Protein AF-A0A4Q3Z0D8-F1 (afdb_monomer)

pLDDT: mean 78.66, std 20.15, range [35.16, 98.5]

Solvent-accessible surface area (backbone atoms only — not comparable to full-atom values): 9779 Å² total; per-residue (Å²): 141,83,88,81,82,80,90,81,58,74,64,63,59,54,59,61,66,69,71,78,72,81,73,87,84,78,82,60,73,68,59,61,66,47,64,64,81,69,87,78,81,84,92,70,86,92,68,87,83,75,79,74,78,83,67,82,73,70,68,91,44,75,97,62,75,40,35,31,31,24,40,90,50,70,69,29,41,53,50,31,51,51,52,35,48,46,36,37,73,77,56,68,34,58,51,42,80,41,86,36,50,76,64,63,37,46,51,33,19,41,73,71,52,39,48,67,39,62,61,62,72,73,51,84,84,40,41,73,56,44,52,52,16,40,75,69,66,45,44,79,68,87,71,66,74,50,99,55,100,68,89,132

Mean predicted aligned error: 15.61 Å

Structure (mmCIF, N/CA/C/O backbone):
data_AF-A0A4Q3Z0D8-F1
#
_entry.id   AF-A0A4Q3Z0D8-F1
#
loop_
_atom_site.group_PDB
_atom_site.id
_atom_site.type_symbol
_atom_site.label_atom_id
_atom_site.label_alt_id
_atom_site.label_comp_id
_atom_site.label_asym_id
_atom_site.label_entity_id
_atom_site.label_seq_id
_atom_site.pdbx_PDB_ins_code
_atom_site.Cartn_x
_atom_site.Cartn_y
_atom_site.Cartn_z
_atom_site.occupancy
_atom_site.B_iso_or_equiv
_atom_site.auth_seq_id
_atom_site.auth_comp_id
_atom_site.auth_asym_id
_atom_site.auth_atom_id
_atom_site.pdbx_PDB_model_num
ATOM 1 N N . MET A 1 1 ? 32.113 42.967 -45.322 1.00 43.38 1 MET A N 1
ATOM 2 C CA . MET A 1 1 ? 31.426 43.069 -44.015 1.00 43.38 1 MET A CA 1
ATOM 3 C C . MET A 1 1 ? 32.092 42.125 -43.020 1.00 43.38 1 MET A C 1
ATOM 5 O O . MET A 1 1 ? 31.983 40.921 -43.185 1.00 43.38 1 MET A O 1
ATOM 9 N N . ARG A 1 2 ? 32.837 42.641 -42.033 1.00 45.34 2 ARG A N 1
ATOM 10 C CA . ARG A 1 2 ? 33.299 41.861 -40.870 1.00 45.34 2 ARG A CA 1
ATOM 11 C C . ARG A 1 2 ? 32.700 42.501 -39.625 1.00 45.34 2 ARG A C 1
ATOM 13 O O . ARG A 1 2 ? 33.088 43.606 -39.258 1.00 45.34 2 ARG A O 1
ATOM 20 N N . MET A 1 3 ? 31.727 41.830 -39.023 1.00 47.03 3 MET A N 1
ATOM 21 C CA . MET A 1 3 ? 31.038 42.297 -37.825 1.00 47.03 3 MET A CA 1
ATOM 22 C C . MET A 1 3 ? 31.890 41.909 -36.612 1.00 47.03 3 MET A C 1
ATOM 24 O O . MET A 1 3 ? 32.014 40.734 -36.279 1.00 47.03 3 MET A O 1
ATOM 28 N N . ARG A 1 4 ? 32.566 42.886 -35.997 1.00 51.91 4 ARG A N 1
ATOM 29 C CA . ARG A 1 4 ? 33.279 42.687 -34.728 1.00 51.91 4 ARG A CA 1
ATOM 30 C C . ARG A 1 4 ? 32.266 42.790 -33.589 1.00 51.91 4 ARG A C 1
ATOM 32 O O . ARG A 1 4 ? 31.883 43.893 -33.212 1.00 51.91 4 ARG A O 1
ATOM 39 N N . MET A 1 5 ? 31.849 41.651 -33.046 1.00 58.66 5 MET A N 1
ATOM 40 C CA . MET A 1 5 ? 31.021 41.588 -31.842 1.00 58.66 5 MET A CA 1
ATOM 41 C C . MET A 1 5 ? 31.914 41.858 -30.621 1.00 58.66 5 MET A C 1
ATOM 43 O O . MET A 1 5 ? 32.796 41.068 -30.293 1.00 58.66 5 MET A O 1
ATOM 47 N N . ARG A 1 6 ? 31.762 43.03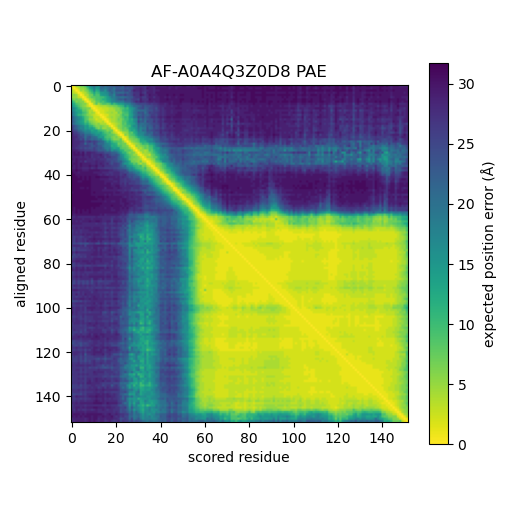3 -29.999 1.00 62.84 6 ARG A N 1
ATOM 48 C CA . ARG A 1 6 ? 32.458 43.403 -28.757 1.00 62.84 6 ARG A CA 1
ATOM 49 C C . ARG A 1 6 ? 31.682 42.820 -27.574 1.00 62.84 6 ARG A C 1
ATOM 51 O O . ARG A 1 6 ? 30.726 43.430 -27.117 1.00 62.84 6 ARG A O 1
ATOM 58 N N . TYR A 1 7 ? 32.108 41.660 -27.084 1.00 60.19 7 TYR A N 1
ATOM 59 C CA . TYR A 1 7 ? 31.657 41.105 -25.806 1.00 60.19 7 TYR A CA 1
ATOM 60 C C . TYR A 1 7 ? 32.375 41.862 -24.675 1.00 60.19 7 TYR A C 1
ATOM 62 O O . TYR A 1 7 ? 33.526 41.574 -24.352 1.00 60.19 7 TYR A O 1
ATOM 70 N N . ARG A 1 8 ? 31.754 42.924 -24.156 1.00 62.50 8 ARG A N 1
ATOM 71 C CA . ARG A 1 8 ? 32.265 43.730 -23.034 1.00 62.50 8 ARG A CA 1
ATOM 72 C C . ARG A 1 8 ? 31.133 43.999 -22.051 1.00 62.50 8 ARG A C 1
ATOM 74 O O . ARG A 1 8 ? 30.762 45.146 -21.900 1.00 62.50 8 ARG A O 1
ATOM 81 N N . ASP A 1 9 ? 30.628 42.968 -21.381 1.00 60.59 9 ASP A N 1
ATOM 82 C CA . ASP A 1 9 ? 29.840 43.171 -20.162 1.00 60.59 9 ASP A CA 1
ATOM 83 C C . ASP A 1 9 ? 30.154 42.067 -19.138 1.00 60.59 9 ASP A C 1
ATOM 85 O O . ASP A 1 9 ? 29.594 40.971 -19.207 1.00 60.59 9 ASP A O 1
ATOM 89 N N . PRO A 1 10 ? 31.067 42.321 -18.177 1.00 58.97 10 PRO A N 1
ATOM 90 C CA . PRO A 1 10 ? 31.453 41.336 -17.161 1.00 58.97 10 PRO A CA 1
ATOM 91 C C . PRO A 1 10 ? 30.303 40.995 -16.197 1.00 58.97 10 PRO A C 1
ATOM 93 O O . PRO A 1 10 ? 30.345 39.970 -15.523 1.00 58.97 10 PRO A O 1
ATOM 96 N N . VAL A 1 11 ? 29.250 41.818 -16.171 1.00 63.16 11 VAL A N 1
ATOM 97 C CA . VAL A 1 11 ? 28.054 41.629 -15.340 1.00 63.16 11 VAL A CA 1
ATOM 98 C C . VAL A 1 11 ? 27.195 40.461 -15.838 1.00 63.16 11 VAL A C 1
ATOM 100 O O . VAL A 1 11 ? 26.675 39.699 -15.029 1.00 63.16 11 VAL A O 1
ATOM 103 N N . ILE A 1 12 ? 27.097 40.257 -17.157 1.00 60.00 12 ILE A N 1
ATOM 104 C CA . ILE A 1 12 ? 26.286 39.174 -17.743 1.00 60.00 12 ILE A CA 1
ATOM 105 C C . ILE A 1 12 ? 26.955 37.809 -17.516 1.00 60.00 12 ILE A C 1
ATOM 107 O O . ILE A 1 12 ? 26.272 36.820 -17.256 1.00 60.00 12 ILE A O 1
ATOM 111 N N . LEU A 1 13 ? 28.292 37.758 -17.537 1.00 58.56 13 LEU A N 1
ATOM 112 C CA . LEU A 1 13 ? 29.041 36.536 -17.232 1.00 58.56 13 LEU A CA 1
ATOM 113 C C . LEU A 1 13 ? 28.953 36.175 -15.738 1.00 58.56 13 LEU A C 1
ATOM 115 O O . LEU A 1 13 ? 28.785 35.006 -15.404 1.00 58.56 13 LEU A O 1
ATOM 119 N N . ALA A 1 14 ? 28.997 37.171 -14.847 1.00 60.28 14 ALA A N 1
ATOM 120 C CA . ALA A 1 14 ? 28.858 36.962 -13.406 1.00 60.28 14 ALA A CA 1
ATOM 121 C C . ALA A 1 14 ? 27.446 36.492 -13.004 1.00 60.28 14 ALA A C 1
ATOM 123 O O . ALA A 1 14 ? 27.314 35.652 -12.118 1.00 60.28 14 ALA A O 1
ATOM 124 N N . LEU A 1 15 ? 26.399 36.974 -13.683 1.00 58.66 15 LEU A N 1
ATOM 125 C CA . LEU A 1 15 ? 25.016 36.570 -13.408 1.00 58.66 15 LEU A CA 1
ATOM 126 C C . LEU A 1 15 ? 24.727 35.117 -13.840 1.00 58.66 15 LEU A C 1
ATOM 128 O O . LEU A 1 15 ? 23.984 34.414 -13.166 1.00 58.66 15 LEU A O 1
ATOM 132 N N . MET A 1 16 ? 25.346 34.645 -14.929 1.00 58.25 16 MET A N 1
ATOM 133 C CA . MET A 1 16 ? 25.199 33.264 -15.421 1.00 58.25 16 MET A CA 1
ATOM 134 C C . MET A 1 16 ? 25.929 32.228 -14.545 1.00 58.25 16 MET A C 1
ATOM 136 O O . MET A 1 16 ? 25.467 31.098 -14.425 1.00 58.25 16 MET A O 1
ATOM 140 N N . LEU A 1 17 ? 27.036 32.608 -13.898 1.00 59.09 17 LEU A N 1
ATOM 141 C CA . LEU A 1 17 ? 27.811 31.733 -13.001 1.00 59.09 17 LEU A CA 1
ATOM 142 C C . LEU A 1 17 ? 27.167 31.534 -11.616 1.00 59.09 17 LEU A C 1
ATOM 144 O O . LEU A 1 17 ? 27.531 30.602 -10.904 1.00 59.09 17 LEU A O 1
ATOM 148 N N . ALA A 1 18 ? 26.206 32.380 -11.234 1.00 57.06 18 ALA A N 1
ATOM 149 C CA . ALA A 1 18 ? 25.534 32.302 -9.935 1.00 57.06 18 ALA A CA 1
ATOM 150 C C . ALA A 1 18 ? 24.373 31.286 -9.885 1.00 57.06 18 ALA A C 1
ATOM 152 O O . ALA A 1 18 ? 23.915 30.945 -8.799 1.00 57.06 18 ALA A O 1
ATOM 153 N N . PHE A 1 19 ? 23.899 30.784 -11.033 1.00 55.09 19 PHE A N 1
ATOM 154 C CA . PHE A 1 19 ? 22.769 29.842 -11.101 1.00 55.09 19 PHE A CA 1
ATOM 155 C C . PHE A 1 19 ? 23.174 28.361 -11.173 1.00 55.09 19 PHE A C 1
ATOM 157 O O . PHE A 1 19 ? 22.310 27.490 -11.132 1.00 55.09 19 PHE A O 1
ATOM 164 N N . SER A 1 20 ? 24.469 28.047 -11.258 1.00 51.44 20 SER A N 1
ATOM 165 C CA . SER A 1 20 ? 24.969 26.676 -11.450 1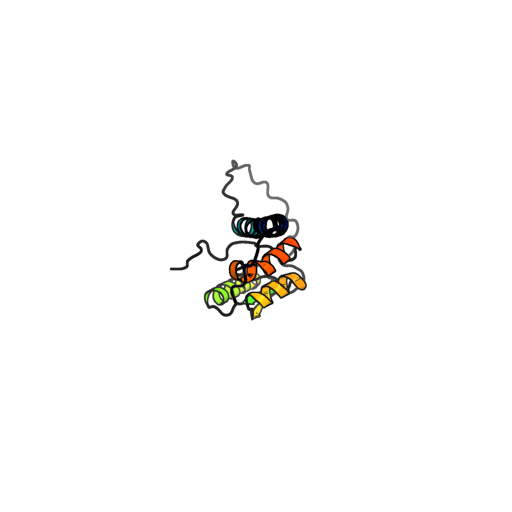.00 51.44 20 SER A CA 1
ATOM 166 C C . SER A 1 20 ? 25.317 25.915 -10.161 1.00 51.44 20 SER A C 1
ATOM 168 O O . SER A 1 20 ? 25.895 24.836 -10.244 1.00 51.44 20 SER A O 1
ATOM 170 N N . SER A 1 21 ? 24.995 26.446 -8.977 1.00 57.81 21 SER A N 1
ATOM 171 C CA . SER A 1 21 ? 25.420 25.874 -7.684 1.00 57.81 21 SER A CA 1
ATOM 172 C C . SER A 1 21 ? 24.289 25.468 -6.729 1.00 57.81 21 SER A C 1
ATOM 174 O O . SER A 1 21 ? 24.559 25.184 -5.564 1.00 57.81 21 SER A O 1
ATOM 176 N N . VAL A 1 22 ? 23.036 25.368 -7.188 1.00 58.62 22 VAL A N 1
ATOM 177 C CA . VAL A 1 22 ? 21.993 24.697 -6.390 1.00 58.62 22 VAL A CA 1
ATOM 178 C C . VAL A 1 22 ? 22.106 23.189 -6.608 1.00 58.62 22 VAL A C 1
ATOM 180 O O . VAL A 1 22 ? 21.503 22.622 -7.517 1.00 58.62 22 VAL A O 1
ATOM 183 N N . SER A 1 23 ? 22.921 22.543 -5.777 1.00 58.31 23 SER A N 1
ATOM 184 C CA . SER A 1 23 ? 22.920 21.090 -5.617 1.00 58.31 23 SER A CA 1
ATOM 185 C C . SER A 1 23 ? 21.614 20.667 -4.941 1.00 58.31 23 SER A C 1
ATOM 187 O O . SER A 1 23 ? 21.295 21.119 -3.842 1.00 58.31 23 SER A O 1
ATOM 189 N N . ALA A 1 24 ? 20.840 19.818 -5.618 1.00 57.81 24 ALA A N 1
ATOM 190 C CA . ALA A 1 24 ? 19.584 19.252 -5.134 1.00 57.81 24 ALA A CA 1
ATOM 191 C C . ALA A 1 24 ? 19.839 18.130 -4.107 1.00 57.81 24 ALA A C 1
ATOM 193 O O . ALA A 1 24 ? 19.598 16.954 -4.366 1.00 57.81 24 ALA A O 1
ATOM 194 N N . GLU A 1 25 ? 20.339 18.498 -2.934 1.00 51.94 25 GLU A N 1
ATOM 195 C CA . GLU A 1 25 ? 20.597 17.593 -1.809 1.00 51.94 25 GLU A CA 1
ATOM 196 C C . GLU A 1 25 ? 19.338 17.494 -0.926 1.00 51.94 25 GLU A C 1
ATOM 198 O O . GLU A 1 25 ? 19.255 18.153 0.106 1.00 51.94 25 GLU A O 1
ATOM 203 N N . ALA A 1 26 ? 18.304 16.745 -1.333 1.00 54.59 26 ALA A N 1
ATOM 204 C CA . ALA A 1 26 ? 17.133 16.551 -0.452 1.00 54.59 26 ALA A CA 1
ATOM 205 C C . ALA A 1 26 ? 16.333 15.245 -0.622 1.00 54.59 26 ALA A C 1
ATOM 207 O O . ALA A 1 26 ? 15.342 15.063 0.076 1.00 54.59 26 ALA A O 1
ATOM 208 N N . GLN A 1 27 ? 16.695 14.327 -1.525 1.00 58.47 27 GLN A N 1
ATOM 209 C CA . GLN A 1 27 ? 15.776 13.227 -1.886 1.00 58.47 27 GLN A CA 1
ATOM 210 C C . GLN A 1 27 ? 16.124 11.843 -1.317 1.00 58.47 27 GLN A C 1
ATOM 212 O O . GLN A 1 27 ? 15.310 10.932 -1.446 1.00 58.47 27 GLN A O 1
ATOM 217 N N . ILE A 1 28 ? 17.294 11.660 -0.692 1.00 57.97 28 ILE A N 1
ATOM 218 C CA . ILE A 1 28 ? 17.794 10.316 -0.334 1.00 57.97 28 ILE A CA 1
ATOM 219 C C . ILE A 1 28 ? 17.643 9.991 1.159 1.00 57.97 28 ILE A C 1
ATOM 221 O O . ILE A 1 28 ? 17.426 8.835 1.510 1.00 57.97 28 ILE A O 1
ATOM 225 N N . THR A 1 29 ? 17.671 10.986 2.046 1.00 61.22 29 THR A N 1
ATOM 226 C CA . THR A 1 29 ? 17.703 10.754 3.504 1.00 61.22 29 THR A CA 1
ATOM 227 C C . THR A 1 29 ? 16.454 10.054 4.048 1.00 61.22 29 THR A C 1
ATOM 229 O O . THR A 1 29 ? 16.541 9.268 4.990 1.00 61.22 29 THR A O 1
ATOM 232 N N . VAL A 1 30 ? 15.291 10.295 3.440 1.00 62.09 30 VAL A N 1
ATOM 233 C CA . VAL A 1 30 ? 14.018 9.702 3.886 1.00 62.09 30 VAL A CA 1
ATOM 234 C C . VAL A 1 30 ? 13.901 8.224 3.496 1.00 62.09 30 VAL A C 1
ATOM 236 O O . VAL A 1 30 ? 13.271 7.448 4.211 1.00 62.09 30 VAL A O 1
ATOM 239 N N . LEU A 1 31 ? 14.526 7.808 2.390 1.00 52.47 31 LEU A N 1
ATOM 240 C CA . LEU A 1 31 ? 14.426 6.434 1.897 1.00 52.47 31 LEU A CA 1
ATOM 241 C C . LEU A 1 31 ? 15.200 5.447 2.784 1.00 52.47 31 LEU A C 1
ATOM 243 O O . LEU A 1 31 ? 14.667 4.392 3.118 1.00 52.47 31 LEU A O 1
ATOM 247 N N . ASP A 1 32 ? 16.409 5.830 3.200 1.00 59.62 32 ASP A N 1
ATOM 248 C CA . ASP A 1 32 ? 17.302 5.042 4.067 1.00 59.62 32 ASP A CA 1
ATOM 249 C C . ASP A 1 32 ? 16.620 4.702 5.406 1.00 59.62 32 ASP A C 1
ATOM 251 O O . ASP A 1 32 ? 16.565 3.560 5.854 1.00 59.62 32 ASP A O 1
ATOM 255 N N . SER A 1 33 ? 15.928 5.691 5.976 1.00 61.22 33 SER A N 1
ATOM 256 C CA . SER A 1 33 ? 15.251 5.556 7.269 1.00 61.22 33 SER A CA 1
ATOM 257 C C . SER A 1 33 ? 14.012 4.651 7.230 1.00 61.22 33 SER A C 1
ATOM 259 O O . SER A 1 33 ? 13.588 4.140 8.266 1.00 61.22 33 SER A O 1
ATOM 261 N N . ALA A 1 34 ? 13.393 4.466 6.059 1.00 61.38 34 ALA A N 1
ATOM 262 C CA . ALA A 1 34 ? 12.140 3.728 5.937 1.00 61.38 34 ALA A CA 1
ATOM 263 C C . ALA A 1 34 ? 12.342 2.201 5.928 1.00 61.38 34 ALA A C 1
ATOM 265 O O . ALA A 1 34 ? 11.421 1.470 6.290 1.00 61.38 34 ALA A O 1
ATOM 266 N N . GLN A 1 35 ? 13.506 1.696 5.512 1.00 56.97 35 GLN A N 1
ATOM 267 C CA . GLN A 1 35 ? 13.723 0.253 5.329 1.00 56.97 35 GLN A CA 1
ATOM 268 C C . GLN A 1 35 ? 14.628 -0.380 6.404 1.00 56.97 35 GLN A C 1
ATOM 270 O O . GLN A 1 35 ? 14.484 -1.573 6.658 1.00 56.97 35 GLN A O 1
ATOM 275 N N . ASP A 1 36 ? 15.451 0.413 7.103 1.00 56.22 36 ASP A N 1
ATOM 276 C CA . ASP A 1 36 ? 16.530 -0.085 7.980 1.00 56.22 36 ASP A CA 1
ATOM 277 C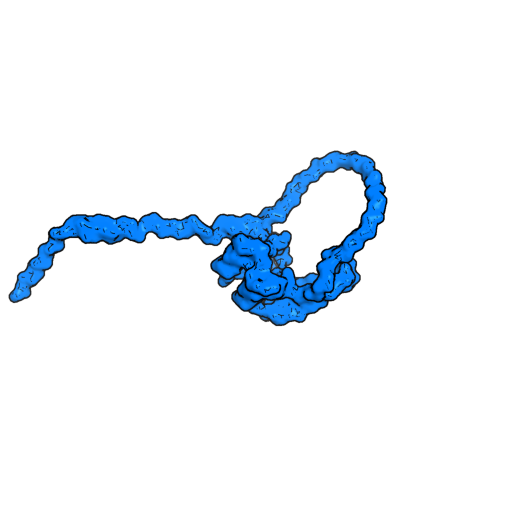 C . ASP A 1 36 ? 16.202 -0.207 9.480 1.00 56.22 36 ASP A C 1
ATOM 279 O O . ASP A 1 36 ? 17.062 -0.580 10.279 1.00 56.22 36 ASP A O 1
ATOM 283 N N . GLN A 1 37 ? 14.967 0.052 9.918 1.00 47.25 37 GLN A N 1
ATOM 284 C CA . GLN A 1 37 ? 14.594 -0.119 11.333 1.00 47.25 37 GLN A CA 1
ATOM 285 C C . GLN A 1 37 ? 14.353 -1.600 11.694 1.00 47.25 37 GLN A C 1
ATOM 287 O O . GLN A 1 37 ? 13.257 -1.998 12.086 1.00 47.25 37 GLN A O 1
ATOM 292 N N . VAL A 1 38 ? 15.393 -2.429 11.587 1.00 43.56 38 VAL A N 1
ATOM 293 C CA . VAL A 1 38 ? 15.481 -3.745 12.234 1.00 43.56 38 VAL A CA 1
ATOM 294 C C . VAL A 1 38 ? 16.212 -3.548 13.563 1.00 43.56 38 VAL A C 1
ATOM 296 O O . VAL A 1 38 ? 17.432 -3.391 13.607 1.00 43.56 38 VAL A O 1
ATOM 299 N N . GLN A 1 39 ? 15.462 -3.533 14.667 1.00 41.25 39 GLN A N 1
ATOM 300 C CA . GLN A 1 39 ? 16.012 -3.468 16.024 1.00 41.25 39 GLN A CA 1
ATOM 301 C C . GLN A 1 39 ? 16.896 -4.703 16.279 1.00 41.25 39 GLN A C 1
ATOM 303 O O . GLN A 1 39 ? 16.411 -5.787 16.602 1.00 41.25 39 GLN A O 1
ATOM 308 N N . SER A 1 40 ? 18.208 -4.542 16.128 1.00 43.22 40 SER A N 1
ATOM 309 C CA . SER A 1 40 ? 19.187 -5.576 16.450 1.00 43.22 40 SER A CA 1
ATOM 310 C C . SER A 1 40 ? 19.296 -5.752 17.970 1.00 43.22 40 SER A C 1
ATOM 312 O O . SER A 1 40 ? 19.646 -4.823 18.690 1.00 43.22 40 SER A O 1
ATOM 314 N N . GLY A 1 41 ? 18.948 -6.963 18.415 1.00 44.69 41 GLY A N 1
ATOM 315 C CA . GLY A 1 41 ? 19.192 -7.620 19.705 1.00 44.69 41 GLY A CA 1
ATOM 316 C C . GLY A 1 41 ? 19.729 -6.802 20.883 1.00 44.69 41 GLY A C 1
ATOM 317 O O . GLY A 1 41 ? 20.916 -6.498 20.955 1.00 44.69 41 GLY A O 1
ATOM 318 N N . GLN A 1 42 ? 18.883 -6.624 21.900 1.00 35.16 42 GLN A N 1
ATOM 319 C CA . GLN A 1 42 ? 19.311 -6.264 23.250 1.00 35.16 42 GLN A CA 1
ATOM 320 C C . GLN A 1 42 ? 18.922 -7.389 24.217 1.00 35.16 42 GLN A C 1
ATOM 322 O O . GLN A 1 42 ? 17.811 -7.452 24.741 1.00 35.16 42 GLN A O 1
ATOM 327 N N . SER A 1 43 ? 19.846 -8.329 24.410 1.00 46.00 43 SER A N 1
ATOM 328 C CA . SER A 1 43 ? 19.757 -9.399 25.404 1.00 46.00 43 SER A CA 1
ATOM 329 C C . SER A 1 43 ? 19.833 -8.808 26.813 1.00 46.00 43 SER A C 1
ATOM 331 O O . SER A 1 43 ? 20.887 -8.329 27.234 1.00 46.00 43 SER A O 1
ATOM 333 N N . THR A 1 44 ? 18.712 -8.844 27.533 1.00 39.66 44 THR A N 1
ATOM 334 C CA . THR A 1 44 ? 18.613 -8.449 28.947 1.00 39.66 44 THR A CA 1
ATOM 335 C C . THR A 1 44 ? 18.397 -9.714 29.799 1.00 39.66 44 THR A C 1
ATOM 337 O O . THR A 1 44 ? 17.654 -10.588 29.351 1.00 39.66 44 THR A O 1
ATOM 340 N N . PRO A 1 45 ? 19.031 -9.862 30.981 1.00 49.84 45 PRO A N 1
ATOM 341 C CA . PRO A 1 45 ? 18.912 -11.059 31.820 1.00 49.84 45 PRO A CA 1
ATOM 342 C C . PRO A 1 45 ? 17.479 -11.362 32.290 1.00 49.84 45 PRO A C 1
ATOM 344 O O . PRO A 1 45 ? 16.733 -10.471 32.695 1.00 49.84 45 PRO A O 1
ATOM 347 N N . GLU A 1 46 ? 17.139 -12.650 32.258 1.00 48.69 46 GLU A N 1
ATOM 348 C CA . GLU A 1 46 ? 15.845 -13.255 32.583 1.00 48.69 46 GLU A CA 1
ATOM 349 C C . GLU A 1 46 ? 15.392 -12.919 34.019 1.00 48.69 46 GLU A C 1
ATOM 351 O O . GLU A 1 46 ? 15.992 -13.347 35.004 1.00 48.69 46 GLU A O 1
ATOM 356 N N . THR A 1 47 ? 14.331 -12.117 34.140 1.00 50.75 47 THR A N 1
ATOM 357 C CA . THR A 1 47 ? 13.606 -11.860 35.397 1.00 50.75 47 THR A CA 1
ATOM 358 C C . THR A 1 47 ? 12.338 -12.727 35.393 1.00 50.75 47 THR A C 1
ATOM 360 O O . THR A 1 47 ? 11.734 -12.853 34.326 1.00 50.75 47 THR A O 1
ATOM 363 N N . PRO A 1 48 ? 11.905 -13.333 36.521 1.00 53.34 48 PRO A N 1
ATOM 364 C CA . PRO A 1 48 ? 10.760 -14.241 36.538 1.00 53.34 48 PRO A CA 1
ATOM 365 C C . PRO A 1 48 ? 9.505 -13.571 35.977 1.00 53.34 48 PRO A C 1
ATOM 367 O O . PRO A 1 48 ? 9.131 -12.474 36.397 1.00 53.34 48 PRO A O 1
ATOM 370 N N . ILE A 1 49 ? 8.869 -14.244 35.020 1.00 57.06 49 ILE A N 1
ATOM 371 C CA . ILE A 1 49 ? 7.684 -13.768 34.313 1.00 57.06 49 ILE A CA 1
ATOM 372 C C . ILE A 1 49 ? 6.495 -13.847 35.279 1.00 57.06 49 ILE A C 1
ATOM 374 O O . ILE A 1 49 ? 5.854 -14.885 35.417 1.00 57.06 49 ILE A O 1
ATOM 378 N N . THR A 1 50 ? 6.210 -12.755 35.989 1.00 58.53 50 THR A N 1
ATOM 379 C CA . THR A 1 50 ? 4.891 -12.549 36.595 1.00 58.53 50 THR A CA 1
ATOM 380 C C . THR A 1 50 ? 3.911 -12.333 35.448 1.00 58.53 50 THR A C 1
ATOM 382 O O . THR A 1 50 ? 3.972 -11.314 34.763 1.00 58.53 50 THR A O 1
ATOM 385 N N . GLU A 1 51 ? 3.051 -13.321 35.218 1.00 58.28 51 GLU A N 1
ATOM 386 C CA . GLU A 1 51 ? 1.993 -13.316 34.209 1.00 58.28 51 GLU A CA 1
ATOM 387 C C . GLU A 1 51 ? 1.079 -12.091 34.422 1.00 58.28 51 GLU A C 1
ATOM 389 O O . GLU A 1 51 ? 0.410 -11.997 35.459 1.00 58.28 51 GLU A O 1
ATOM 394 N N . PRO A 1 52 ? 1.062 -11.098 33.510 1.00 59.34 52 PRO A N 1
ATOM 395 C CA . PRO A 1 52 ? 0.132 -9.992 33.635 1.00 59.34 52 PRO A CA 1
ATOM 396 C C . PRO A 1 52 ? -1.283 -10.522 33.399 1.00 59.34 52 PRO A C 1
ATOM 398 O O . PRO A 1 52 ? -1.554 -11.206 32.413 1.00 59.34 52 PRO A O 1
ATOM 401 N N . ALA A 1 53 ? -2.190 -10.186 34.316 1.00 58.19 53 ALA A N 1
ATOM 402 C CA . ALA A 1 53 ? -3.612 -10.450 34.171 1.00 58.19 53 ALA A CA 1
ATOM 403 C C . ALA A 1 53 ? -4.098 -9.995 32.784 1.00 58.19 53 ALA A C 1
ATOM 405 O O . ALA A 1 53 ? -3.832 -8.867 32.362 1.00 58.19 53 ALA A O 1
ATOM 406 N N . SER A 1 54 ? -4.804 -10.890 32.090 1.00 53.19 54 SER A N 1
ATOM 407 C CA . SER A 1 54 ? -5.396 -10.657 30.775 1.00 53.19 54 SER A CA 1
ATOM 408 C C . SER A 1 54 ? -6.294 -9.415 30.799 1.00 53.19 54 SER A C 1
ATOM 410 O O . SER A 1 54 ? -7.453 -9.456 31.209 1.00 53.19 54 SER A O 1
ATOM 412 N N . VAL A 1 55 ? -5.761 -8.288 30.328 1.00 52.22 55 VAL A N 1
ATOM 413 C CA . VAL A 1 55 ? -6.579 -7.292 29.637 1.00 52.22 55 VAL A CA 1
ATOM 414 C C . VAL A 1 55 ? -7.162 -8.011 28.430 1.00 52.22 55 VAL A C 1
ATOM 416 O O . VAL A 1 55 ? -6.410 -8.615 27.666 1.00 52.22 55 VAL A O 1
ATOM 419 N N . ALA A 1 56 ? -8.487 -7.994 28.276 1.00 49.84 56 ALA A N 1
ATOM 420 C CA . ALA A 1 56 ? -9.133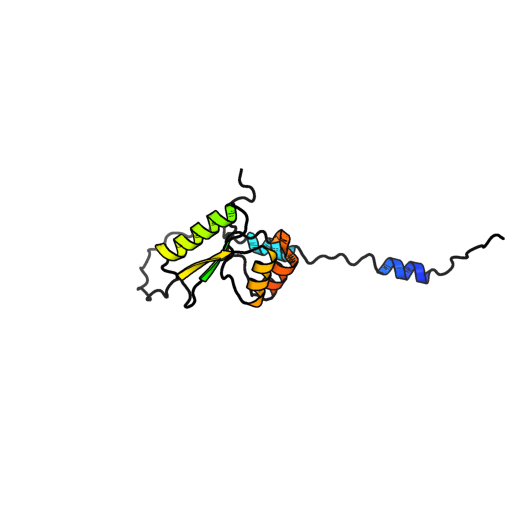 -8.475 27.063 1.00 49.84 56 ALA A CA 1
ATOM 421 C C . ALA A 1 56 ? -8.454 -7.783 25.875 1.00 49.84 56 ALA A C 1
ATOM 423 O O . ALA A 1 56 ? -8.612 -6.573 25.689 1.00 49.84 56 ALA A O 1
ATOM 424 N N . ALA A 1 57 ? -7.617 -8.526 25.148 1.00 60.69 57 ALA A N 1
ATOM 425 C CA . ALA A 1 57 ? -6.872 -7.980 24.034 1.00 60.69 57 ALA A CA 1
ATOM 426 C C . ALA A 1 57 ? -7.902 -7.452 23.040 1.00 60.69 57 ALA A C 1
ATOM 428 O O . ALA A 1 57 ? -8.792 -8.185 22.600 1.00 60.69 57 ALA A O 1
ATOM 429 N N . SER A 1 58 ? -7.819 -6.158 22.728 1.00 67.50 58 SER A N 1
ATOM 430 C CA . SER A 1 58 ? -8.512 -5.621 21.563 1.00 67.50 58 SER A CA 1
ATOM 431 C C . SER A 1 58 ? -8.143 -6.518 20.385 1.00 67.50 58 SER A C 1
ATOM 433 O O . SER A 1 58 ? -6.993 -6.959 20.308 1.00 67.50 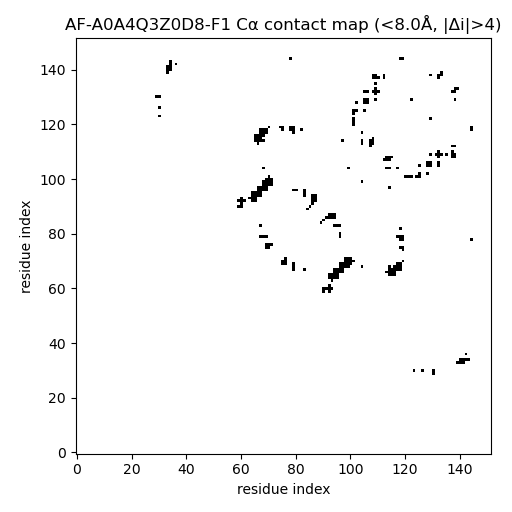58 SER A O 1
ATOM 435 N N . SER A 1 59 ? -9.099 -6.811 19.497 1.00 80.94 59 SER A N 1
ATOM 436 C CA . SER A 1 59 ? -8.772 -7.521 18.257 1.00 80.94 59 SER A CA 1
ATOM 437 C C . SER A 1 59 ? -7.510 -6.893 17.651 1.00 80.94 59 SER A C 1
ATOM 439 O O . SER A 1 59 ? -7.435 -5.660 17.601 1.00 80.94 59 SER A O 1
ATOM 441 N N . PRO A 1 60 ? -6.513 -7.687 17.213 1.00 85.75 60 PRO A N 1
ATOM 442 C CA . PRO A 1 60 ? -5.300 -7.142 16.601 1.00 85.75 60 PRO A CA 1
ATOM 443 C C . PRO A 1 60 ? -5.610 -6.363 15.310 1.00 85.75 60 PRO A C 1
ATOM 445 O O . PRO A 1 60 ? -4.754 -5.664 14.771 1.00 85.75 60 PRO A O 1
ATOM 448 N N . CYS A 1 61 ? -6.842 -6.481 14.817 1.00 88.69 61 CYS A N 1
ATOM 449 C CA . CYS A 1 61 ? -7.369 -5.828 13.638 1.00 88.69 61 CYS A CA 1
ATOM 450 C C . CYS A 1 61 ? -8.166 -4.568 14.007 1.00 88.69 61 CYS A C 1
ATOM 452 O O . CYS A 1 61 ? -8.807 -4.484 15.056 1.00 88.69 61 CYS A O 1
ATOM 454 N N . GLY A 1 62 ? -8.209 -3.605 13.086 1.00 86.25 62 GLY A N 1
ATOM 455 C CA . GLY A 1 62 ? -9.118 -2.465 13.192 1.00 86.25 62 GLY A CA 1
ATOM 456 C C . GLY A 1 62 ? -10.597 -2.848 13.030 1.00 86.25 62 GLY A C 1
ATOM 457 O O . GLY A 1 62 ? -10.957 -3.997 12.780 1.00 86.25 62 GLY A O 1
ATOM 458 N N . THR A 1 63 ? -11.476 -1.850 13.123 1.00 87.12 63 THR A N 1
ATOM 459 C CA . THR A 1 63 ? -12.933 -2.019 12.950 1.00 87.12 63 THR A CA 1
ATOM 460 C C . THR A 1 63 ? -13.380 -2.062 11.485 1.00 87.12 63 THR A C 1
ATOM 462 O O . THR A 1 63 ? -14.528 -2.398 11.201 1.00 87.12 63 THR A O 1
ATOM 465 N N . GLN A 1 64 ? -12.498 -1.698 10.552 1.00 88.81 64 GLN A N 1
ATOM 466 C CA . GLN A 1 64 ? -12.772 -1.627 9.117 1.00 88.81 64 GLN A CA 1
ATOM 467 C C . GLN A 1 64 ? -12.132 -2.822 8.391 1.00 88.81 64 GLN A C 1
ATOM 469 O O . GLN A 1 64 ? -11.008 -3.200 8.735 1.00 88.81 64 GLN A O 1
ATOM 474 N N . PRO A 1 65 ? -12.785 -3.385 7.355 1.00 92.56 65 PRO A N 1
ATOM 475 C CA . PRO A 1 65 ? -12.156 -4.368 6.484 1.00 92.56 65 PRO A CA 1
ATOM 476 C C . PRO A 1 65 ? -10.883 -3.814 5.841 1.00 92.56 65 PRO A C 1
ATOM 478 O O . PRO A 1 65 ? -10.864 -2.706 5.304 1.00 92.56 65 PRO A O 1
ATOM 481 N N . MET A 1 66 ? -9.822 -4.609 5.866 1.00 94.94 66 MET A N 1
ATOM 482 C CA . MET A 1 66 ? -8.528 -4.264 5.301 1.00 94.94 66 MET A CA 1
ATOM 483 C C . MET A 1 66 ? -8.484 -4.648 3.826 1.00 94.94 66 MET A C 1
ATOM 485 O O . MET A 1 66 ? -8.923 -5.728 3.423 1.00 94.94 66 MET A O 1
ATOM 489 N N . THR A 1 67 ? -7.915 -3.770 3.007 1.00 97.88 67 THR A N 1
ATOM 490 C CA . THR A 1 67 ? -7.587 -4.104 1.622 1.00 97.88 67 THR A CA 1
ATOM 491 C C . THR A 1 67 ? -6.078 -4.192 1.452 1.00 97.88 67 THR A C 1
ATOM 493 O O . THR A 1 67 ? -5.335 -3.366 1.985 1.00 97.88 67 THR A O 1
ATOM 496 N N . ILE A 1 68 ? -5.636 -5.227 0.741 1.00 98.25 68 ILE A N 1
ATOM 497 C CA . ILE A 1 68 ? -4.227 -5.528 0.484 1.00 98.25 68 ILE A CA 1
ATOM 498 C C . ILE A 1 68 ? -3.963 -5.368 -1.008 1.00 98.25 68 ILE A C 1
ATOM 500 O O . ILE A 1 68 ? -4.620 -6.013 -1.826 1.00 98.25 68 ILE A O 1
ATOM 504 N N . ALA A 1 69 ? -2.997 -4.529 -1.371 1.00 98.38 69 ALA A N 1
ATOM 505 C CA . ALA A 1 69 ? -2.592 -4.350 -2.757 1.00 98.38 69 ALA A CA 1
ATOM 506 C C . ALA A 1 69 ? -1.881 -5.601 -3.286 1.00 98.38 69 ALA A C 1
ATOM 508 O O . ALA A 1 69 ? -0.893 -6.056 -2.707 1.00 98.38 69 ALA A O 1
ATOM 509 N N . ARG A 1 70 ? -2.334 -6.108 -4.431 1.00 97.94 70 ARG A N 1
ATOM 510 C CA . ARG A 1 70 ? -1.620 -7.095 -5.237 1.00 97.94 70 ARG A CA 1
ATOM 511 C C . ARG A 1 70 ? -1.136 -6.445 -6.516 1.00 97.94 70 ARG A C 1
ATOM 513 O O . ARG A 1 70 ? -1.933 -6.124 -7.400 1.00 97.94 70 ARG A O 1
ATOM 520 N N . MET A 1 71 ? 0.177 -6.321 -6.619 1.00 96.56 71 MET A N 1
ATOM 521 C CA . MET A 1 71 ? 0.820 -5.814 -7.821 1.00 96.56 71 MET A CA 1
ATOM 522 C C . MET A 1 71 ? 0.777 -6.849 -8.952 1.00 96.56 71 MET A C 1
ATOM 524 O O . MET A 1 71 ? 0.454 -8.023 -8.744 1.00 96.56 71 MET A O 1
ATOM 528 N N . SER A 1 72 ? 1.078 -6.420 -1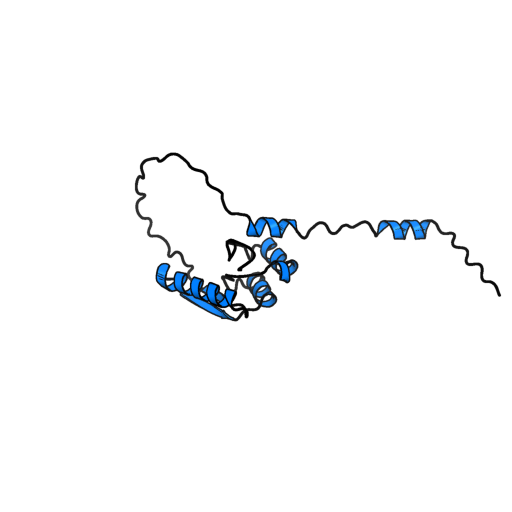0.176 1.00 94.50 72 SER A N 1
ATOM 529 C CA . SER A 1 72 ? 0.968 -7.276 -11.363 1.00 94.50 72 SER A CA 1
ATOM 530 C C . SER A 1 72 ? 2.073 -8.329 -11.493 1.00 94.50 72 SER A C 1
ATOM 532 O O . SER A 1 72 ? 1.953 -9.210 -12.343 1.00 94.50 72 SER A O 1
ATOM 534 N N . TRP A 1 73 ? 3.147 -8.251 -10.702 1.00 93.56 73 TRP A N 1
ATOM 535 C CA . TRP A 1 73 ? 4.263 -9.194 -10.773 1.00 93.56 73 TRP A CA 1
ATOM 536 C C . TRP A 1 73 ? 4.083 -10.396 -9.822 1.00 93.56 73 TRP A C 1
ATOM 538 O O . TRP A 1 73 ? 3.414 -10.275 -8.792 1.00 93.56 73 TRP A O 1
ATOM 548 N N . PRO A 1 74 ? 4.654 -11.576 -10.151 1.00 94.88 74 PRO A N 1
ATOM 549 C CA . PRO A 1 74 ? 4.345 -12.819 -9.439 1.00 94.88 74 PRO A CA 1
ATOM 550 C C . PRO A 1 74 ? 4.691 -12.829 -7.947 1.00 94.88 74 PRO A C 1
ATOM 552 O O . PRO A 1 74 ? 3.888 -13.322 -7.156 1.00 94.88 74 PRO A O 1
ATOM 555 N N . SER A 1 75 ? 5.841 -12.278 -7.542 1.00 94.81 75 SER A N 1
ATOM 556 C CA . SER A 1 75 ? 6.241 -12.266 -6.127 1.00 94.81 75 SER A CA 1
ATOM 557 C C . SER A 1 75 ? 5.249 -11.477 -5.267 1.00 94.81 75 SER A C 1
ATOM 559 O O . SER A 1 75 ? 4.785 -11.993 -4.250 1.00 94.81 75 SER A O 1
ATOM 561 N N . ALA A 1 76 ? 4.784 -10.317 -5.743 1.00 95.62 76 ALA A N 1
ATOM 562 C CA . ALA A 1 76 ? 3.786 -9.527 -5.028 1.00 95.62 76 ALA A CA 1
ATOM 563 C C . ALA A 1 76 ? 2.445 -10.251 -4.915 1.00 95.62 76 ALA A C 1
ATOM 565 O O . ALA A 1 76 ? 1.749 -10.096 -3.913 1.00 95.62 76 ALA A O 1
ATOM 566 N N . ALA A 1 77 ? 2.071 -11.052 -5.917 1.00 96.25 77 ALA A N 1
ATOM 567 C CA . ALA A 1 77 ? 0.883 -11.893 -5.827 1.00 96.25 77 ALA A CA 1
ATOM 568 C C . ALA A 1 77 ? 1.010 -12.929 -4.709 1.00 96.25 77 ALA A C 1
ATOM 570 O O . ALA A 1 77 ? 0.107 -13.041 -3.884 1.00 96.25 77 ALA A O 1
ATOM 571 N N . VAL A 1 78 ? 2.141 -13.630 -4.634 1.00 96.75 78 VAL A N 1
ATOM 572 C CA . VAL A 1 78 ? 2.391 -14.617 -3.577 1.00 96.75 78 VAL A CA 1
ATOM 573 C C . VAL A 1 78 ? 2.367 -13.961 -2.196 1.00 96.75 78 VAL A C 1
ATOM 575 O O . VAL A 1 78 ? 1.629 -14.411 -1.319 1.00 96.75 78 VAL A O 1
ATOM 578 N N . VAL A 1 79 ? 3.111 -12.870 -1.999 1.00 96.75 79 VAL A N 1
ATOM 579 C CA . VAL A 1 79 ? 3.217 -12.210 -0.688 1.00 96.75 79 VAL A CA 1
ATOM 580 C C . VAL A 1 79 ? 1.878 -11.590 -0.255 1.00 96.75 79 VAL A C 1
ATOM 582 O O . VAL A 1 79 ? 1.536 -11.664 0.928 1.00 96.75 79 VAL A O 1
ATOM 585 N N . ALA A 1 80 ? 1.073 -11.051 -1.181 1.00 98.12 80 ALA A N 1
ATOM 586 C CA . ALA A 1 80 ? -0.263 -10.526 -0.874 1.00 98.12 80 ALA A CA 1
ATOM 587 C C . ALA A 1 80 ? -1.252 -11.613 -0.424 1.00 98.12 80 ALA A C 1
ATOM 589 O O . ALA A 1 80 ? -2.017 -11.403 0.525 1.00 98.12 80 ALA A O 1
ATOM 590 N N . GLU A 1 81 ? -1.218 -12.785 -1.060 1.00 98.06 81 GLU A N 1
ATOM 591 C CA . GLU A 1 81 ? -2.045 -13.929 -0.667 1.00 98.06 81 GLU A CA 1
ATOM 592 C C . GLU A 1 81 ? -1.613 -14.498 0.690 1.00 98.06 81 GLU A C 1
ATOM 594 O O . GLU A 1 81 ? -2.465 -14.814 1.520 1.00 98.06 81 GLU A O 1
ATOM 599 N N . ILE A 1 82 ? -0.304 -14.570 0.961 1.00 97.62 82 ILE A N 1
ATOM 600 C CA . ILE A 1 82 ? 0.225 -14.977 2.273 1.00 97.62 82 ILE A CA 1
ATOM 601 C C . ILE A 1 82 ? -0.268 -14.027 3.369 1.00 97.62 82 ILE A C 1
ATOM 603 O O . ILE A 1 82 ? -0.835 -14.487 4.359 1.00 97.62 82 ILE A O 1
ATOM 607 N N . HIS A 1 83 ? -0.126 -12.710 3.177 1.00 97.31 83 HIS A N 1
ATOM 608 C CA . HIS A 1 83 ? -0.595 -11.716 4.149 1.00 97.31 83 HIS A CA 1
ATOM 609 C C . HIS A 1 83 ? -2.096 -11.843 4.409 1.00 97.31 83 HIS A C 1
ATOM 611 O O . HIS A 1 83 ? -2.527 -11.849 5.559 1.00 97.31 83 HIS A O 1
ATOM 617 N N . THR A 1 84 ? -2.894 -11.990 3.350 1.00 98.00 84 THR A N 1
ATOM 618 C CA . THR A 1 84 ? -4.351 -12.124 3.475 1.00 98.00 84 THR A CA 1
ATOM 619 C C . THR A 1 84 ? -4.735 -13.391 4.235 1.00 98.00 84 THR A C 1
ATOM 621 O O . THR A 1 84 ? -5.616 -13.345 5.091 1.00 98.00 84 THR A O 1
ATOM 624 N N . ARG A 1 85 ? -4.060 -14.518 3.974 1.00 98.19 85 ARG A N 1
ATOM 625 C CA . ARG A 1 85 ? -4.287 -15.776 4.702 1.00 98.19 85 ARG A CA 1
ATOM 626 C C . ARG A 1 85 ? -3.944 -15.646 6.179 1.00 98.19 85 ARG A C 1
ATOM 628 O O . ARG A 1 85 ? -4.791 -15.985 6.991 1.00 98.19 85 ARG A O 1
ATOM 635 N N . ILE A 1 86 ? -2.773 -15.111 6.523 1.00 96.88 86 ILE A N 1
ATOM 636 C CA . ILE A 1 86 ? -2.356 -14.930 7.924 1.00 96.88 86 ILE A CA 1
ATOM 637 C C . ILE A 1 86 ? -3.336 -14.010 8.659 1.00 96.88 86 ILE A C 1
ATOM 639 O O . ILE A 1 86 ? -3.831 -14.361 9.727 1.00 96.88 86 ILE A O 1
ATOM 643 N N . LEU A 1 87 ? -3.671 -12.861 8.065 1.00 96.00 87 LEU A N 1
ATOM 644 C CA . LEU A 1 87 ? -4.613 -11.914 8.661 1.00 96.00 87 LEU A CA 1
ATOM 645 C C . LEU A 1 87 ? -5.983 -12.553 8.905 1.00 96.00 87 LEU A C 1
ATOM 647 O O . LEU A 1 87 ? -6.555 -12.360 9.972 1.00 96.00 87 LEU A O 1
ATOM 651 N N . ASN A 1 88 ? -6.498 -13.329 7.951 1.00 96.62 88 ASN A N 1
ATOM 652 C CA . ASN A 1 88 ? -7.826 -13.927 8.068 1.00 96.62 88 ASN A CA 1
ATOM 653 C C . ASN A 1 88 ? -7.852 -15.170 8.972 1.00 96.62 88 ASN A C 1
ATOM 655 O O . ASN A 1 88 ? -8.788 -15.332 9.749 1.00 96.62 88 ASN A O 1
ATOM 659 N N . GLN A 1 89 ? -6.867 -16.063 8.853 1.00 96.75 89 GLN A N 1
ATOM 660 C CA . GLN A 1 89 ? -6.876 -17.382 9.500 1.00 96.75 89 GLN A CA 1
ATOM 661 C C . GLN A 1 89 ? -6.277 -17.349 10.904 1.00 96.75 89 GLN A C 1
ATOM 663 O O . GLN A 1 89 ? -6.840 -17.955 11.809 1.00 96.75 89 GLN A O 1
ATOM 668 N N . GLU A 1 90 ? -5.185 -16.610 11.093 1.00 95.38 90 GLU A N 1
ATOM 669 C CA . GLU A 1 90 ? -4.435 -16.611 12.354 1.00 95.38 90 GLU A CA 1
ATOM 670 C C . GLU A 1 90 ? -4.797 -15.416 13.242 1.00 95.38 90 GLU A C 1
ATOM 672 O O . GLU A 1 90 ? -4.762 -15.513 14.466 1.00 95.38 90 GLU A O 1
ATOM 677 N N . LEU A 1 91 ? -5.168 -14.282 12.635 1.00 94.19 91 LEU A N 1
ATOM 678 C CA . LEU A 1 91 ? -5.478 -13.044 13.361 1.00 94.19 91 LEU A CA 1
ATOM 679 C C . LEU A 1 91 ? -6.973 -12.692 13.377 1.00 94.19 91 LEU A C 1
ATOM 681 O O . LEU A 1 91 ? -7.369 -11.759 14.073 1.00 94.19 91 LEU A O 1
ATOM 685 N N . GLY A 1 92 ? -7.813 -13.425 12.638 1.00 93.69 92 GLY A N 1
ATOM 686 C CA . GLY A 1 92 ? -9.262 -13.198 12.588 1.00 93.69 92 GLY A CA 1
ATOM 687 C C . GLY A 1 92 ? -9.677 -11.854 11.973 1.00 93.69 92 GLY A C 1
ATOM 688 O O . GLY A 1 92 ? -10.796 -11.388 12.199 1.00 93.69 92 GLY A O 1
ATOM 689 N N . CYS A 1 93 ? -8.793 -11.206 11.212 1.00 95.69 93 CYS A N 1
ATOM 690 C CA . CYS A 1 93 ? -9.091 -9.965 10.508 1.00 95.69 93 CYS A CA 1
ATOM 691 C C . CYS A 1 93 ? -10.003 -10.209 9.302 1.00 95.69 93 CYS A C 1
ATOM 693 O O . CYS A 1 93 ? -10.080 -11.305 8.758 1.00 95.69 93 CYS A O 1
ATOM 695 N N . GLN A 1 94 ? -10.669 -9.148 8.840 1.00 96.38 94 GLN A N 1
ATOM 696 C CA . GLN A 1 94 ? -11.337 -9.137 7.539 1.00 96.38 94 GLN A CA 1
ATOM 697 C C . GLN A 1 94 ? -10.421 -8.472 6.517 1.00 96.38 94 GLN A C 1
ATOM 699 O O . GLN A 1 94 ? -10.453 -7.253 6.364 1.00 96.38 94 GLN A O 1
ATOM 704 N N . ALA A 1 95 ? -9.598 -9.255 5.827 1.00 97.62 95 ALA A N 1
ATOM 705 C CA . ALA A 1 95 ? -8.702 -8.781 4.783 1.00 97.62 95 ALA A CA 1
ATOM 706 C C . ALA A 1 95 ? -9.090 -9.345 3.411 1.00 97.62 95 ALA A C 1
ATOM 708 O O . ALA A 1 95 ? -9.445 -10.519 3.271 1.00 97.62 95 ALA A O 1
ATOM 709 N N . ARG A 1 96 ? -8.993 -8.506 2.375 1.00 98.00 96 ARG A N 1
ATOM 710 C CA . ARG A 1 96 ? -9.163 -8.921 0.976 1.00 98.00 96 ARG A CA 1
ATOM 711 C C . ARG A 1 96 ? -8.097 -8.317 0.077 1.00 98.00 96 ARG A C 1
ATOM 713 O O . ARG A 1 96 ? -7.727 -7.152 0.226 1.00 98.00 96 ARG A O 1
ATOM 720 N N . VAL A 1 97 ? -7.673 -9.090 -0.912 1.00 98.50 97 VAL A N 1
ATOM 721 C CA . VAL A 1 97 ? -6.753 -8.625 -1.948 1.00 98.50 97 VAL A CA 1
ATOM 722 C C . VAL A 1 97 ? -7.494 -7.748 -2.963 1.00 98.50 97 VAL A C 1
ATOM 724 O O . VAL A 1 97 ? -8.618 -8.058 -3.365 1.00 98.50 97 VAL A O 1
ATOM 727 N N . ILE A 1 98 ? -6.860 -6.659 -3.398 1.00 98.31 98 ILE A N 1
ATOM 728 C CA . ILE A 1 98 ? -7.292 -5.831 -4.528 1.00 98.31 98 ILE A CA 1
ATOM 729 C C . ILE A 1 98 ? -6.162 -5.689 -5.553 1.00 98.31 98 ILE A C 1
ATOM 731 O O . ILE A 1 98 ? -4.994 -5.685 -5.165 1.00 98.31 98 ILE A O 1
ATOM 735 N N . PRO A 1 99 ? -6.468 -5.562 -6.856 1.00 97.62 99 PRO A N 1
ATOM 736 C CA . PRO A 1 99 ? -5.456 -5.218 -7.850 1.00 97.62 99 PRO A CA 1
ATOM 737 C C . PRO A 1 99 ? -4.800 -3.869 -7.531 1.00 97.62 99 PRO A C 1
ATOM 739 O O . PRO A 1 99 ? -5.484 -2.948 -7.085 1.00 97.62 99 PRO A O 1
ATOM 742 N N . GLY A 1 100 ? -3.503 -3.745 -7.803 1.00 95.62 100 GLY A N 1
ATOM 743 C CA . GLY A 1 100 ? -2.761 -2.495 -7.672 1.00 95.62 100 GLY A CA 1
ATOM 744 C C . GLY A 1 100 ? -1.643 -2.358 -8.707 1.00 95.62 100 GLY A C 1
ATOM 745 O O . GLY A 1 100 ? -1.144 -3.345 -9.249 1.00 95.62 100 GLY A O 1
ATOM 746 N N . ASP A 1 101 ? -1.244 -1.116 -8.962 1.00 95.06 101 ASP A N 1
ATOM 747 C CA . ASP A 1 101 ? 0.017 -0.734 -9.603 1.00 95.06 101 ASP A CA 1
ATOM 748 C C . ASP A 1 101 ? 0.805 0.202 -8.676 1.00 95.06 101 ASP A C 1
ATOM 750 O O . ASP A 1 101 ? 0.231 0.795 -7.762 1.00 95.06 101 ASP A O 1
ATOM 754 N N . LEU A 1 102 ? 2.113 0.355 -8.897 1.00 93.31 102 LEU A N 1
ATOM 755 C CA . LEU A 1 102 ? 2.979 1.140 -8.008 1.00 93.31 102 LEU A CA 1
ATOM 756 C C . LEU A 1 102 ? 2.473 2.569 -7.774 1.00 93.31 102 LEU A C 1
ATOM 758 O O . LEU A 1 102 ? 2.342 2.993 -6.626 1.00 93.31 102 LEU A O 1
ATOM 762 N N . ALA A 1 103 ? 2.215 3.313 -8.851 1.00 93.19 103 ALA A N 1
ATOM 763 C CA . ALA A 1 103 ? 1.935 4.737 -8.762 1.00 93.19 103 ALA A CA 1
ATOM 764 C C . ALA A 1 103 ? 0.542 4.985 -8.181 1.00 93.19 103 ALA A C 1
ATOM 766 O O . ALA A 1 103 ? 0.420 5.732 -7.209 1.00 93.19 103 ALA A O 1
ATOM 767 N N . ALA A 1 104 ? -0.493 4.327 -8.716 1.00 95.44 104 ALA A N 1
ATOM 768 C CA . ALA A 1 104 ? -1.852 4.549 -8.235 1.00 95.44 104 ALA A CA 1
ATOM 769 C C . ALA A 1 104 ? -2.027 4.057 -6.798 1.00 95.44 104 ALA A C 1
ATOM 771 O O . ALA A 1 104 ? -2.653 4.760 -6.010 1.00 95.44 104 ALA A O 1
ATOM 772 N N . THR A 1 105 ? -1.422 2.917 -6.435 1.00 97.56 105 THR A N 1
ATOM 773 C CA . THR A 1 105 ? -1.472 2.411 -5.055 1.00 97.56 105 THR A CA 1
ATOM 774 C C . THR A 1 105 ? -0.831 3.402 -4.091 1.00 97.56 105 THR A C 1
ATOM 776 O O . THR A 1 105 ? -1.440 3.759 -3.090 1.00 97.56 105 THR A O 1
ATOM 779 N N . ALA A 1 106 ? 0.375 3.899 -4.382 1.00 96.38 106 ALA A N 1
ATOM 780 C CA . ALA A 1 106 ? 1.038 4.848 -3.491 1.00 96.38 106 ALA A CA 1
ATOM 781 C C . ALA A 1 106 ? 0.278 6.177 -3.379 1.00 96.38 106 ALA A C 1
ATOM 783 O O . ALA A 1 106 ? 0.122 6.711 -2.280 1.00 96.38 106 ALA A O 1
ATOM 784 N N . SER A 1 107 ? -0.253 6.690 -4.493 1.00 96.44 107 SER A N 1
ATOM 785 C CA . SER A 1 107 ? -1.091 7.890 -4.482 1.00 96.44 107 SER A CA 1
ATOM 786 C C . SER A 1 107 ? -2.386 7.690 -3.691 1.00 96.44 107 SER A C 1
ATOM 788 O O . SER A 1 107 ? -2.759 8.563 -2.906 1.00 96.44 107 SER A O 1
ATOM 790 N N . SER A 1 108 ? -3.081 6.562 -3.863 1.00 97.31 108 SER A N 1
ATOM 791 C CA . SER A 1 108 ? -4.329 6.291 -3.147 1.00 97.31 108 SER A CA 1
ATOM 792 C C . SER A 1 108 ? -4.082 6.048 -1.659 1.00 97.31 108 SER A C 1
ATOM 794 O O . SER A 1 108 ? -4.840 6.562 -0.835 1.00 97.31 108 SER A O 1
ATOM 796 N N . MET A 1 109 ? -2.991 5.366 -1.297 1.00 97.31 109 MET A N 1
ATOM 797 C CA . MET A 1 109 ? -2.569 5.202 0.097 1.00 97.31 109 MET A CA 1
ATOM 798 C C . MET A 1 109 ? -2.311 6.565 0.744 1.00 97.31 109 MET A C 1
ATOM 800 O O . MET A 1 109 ? -2.854 6.851 1.80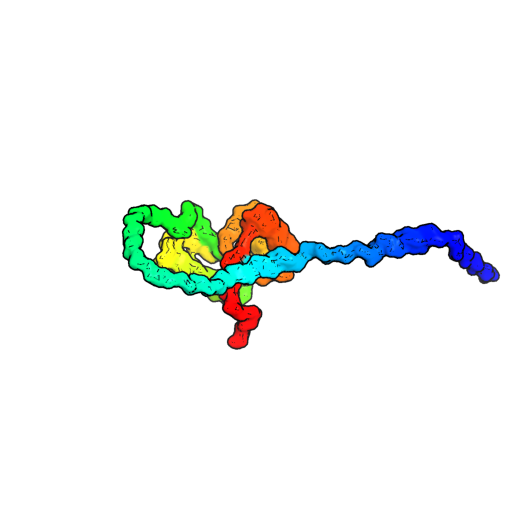7 1.00 97.31 109 MET A O 1
ATOM 804 N N . GLY A 1 110 ? -1.566 7.440 0.064 1.00 96.25 110 GLY A N 1
ATOM 805 C CA . GLY A 1 110 ? -1.243 8.778 0.560 1.00 96.25 110 GLY A CA 1
ATOM 806 C C . GLY A 1 110 ? -2.426 9.750 0.637 1.00 96.25 110 GLY A C 1
ATOM 807 O O . GLY A 1 110 ? -2.354 10.725 1.373 1.00 96.25 110 GLY A O 1
ATOM 808 N N . SER A 1 111 ? -3.514 9.516 -0.102 1.00 96.44 111 SER A N 1
ATOM 809 C CA . SER A 1 111 ? -4.663 10.441 -0.161 1.00 96.44 111 SER A CA 1
ATOM 810 C C . SER A 1 111 ? -5.915 9.936 0.553 1.00 96.44 111 SER A C 1
ATOM 812 O O . SER A 1 111 ? -6.673 10.729 1.104 1.00 96.44 111 SER A O 1
ATOM 814 N N . THR A 1 112 ? -6.145 8.625 0.546 1.00 95.88 112 THR A N 1
ATOM 815 C CA . THR A 1 112 ? -7.368 7.993 1.070 1.00 95.88 112 THR A CA 1
ATOM 816 C C . THR A 1 112 ? -7.091 6.945 2.145 1.00 95.88 112 THR A C 1
ATOM 818 O O . THR A 1 112 ? -8.031 6.409 2.728 1.00 95.88 112 THR A O 1
ATOM 821 N N . GLY A 1 113 ? -5.819 6.619 2.401 1.00 95.12 113 GLY A N 1
ATOM 822 C CA . GLY A 1 113 ? -5.436 5.533 3.305 1.00 95.12 113 GLY A CA 1
ATOM 823 C C . GLY A 1 113 ? -5.784 4.139 2.773 1.00 95.12 113 GLY A C 1
ATOM 824 O O . GLY A 1 113 ? -5.800 3.182 3.543 1.00 95.12 113 GLY A O 1
ATOM 825 N N . GLN A 1 114 ? -6.108 4.015 1.481 1.00 95.50 114 GLN A N 1
ATOM 826 C CA . GLN A 1 114 ? -6.445 2.745 0.840 1.00 95.50 114 GLN A CA 1
ATOM 827 C C . GLN A 1 114 ? -5.540 2.483 -0.373 1.00 95.50 114 GLN A C 1
ATOM 829 O O . GLN A 1 114 ? -5.300 3.405 -1.149 1.00 95.50 114 GLN A O 1
ATOM 834 N N . PRO A 1 115 ? -5.092 1.239 -0.611 1.00 97.25 115 PRO A N 1
ATOM 835 C CA . PRO A 1 115 ? -5.240 0.085 0.274 1.00 97.25 115 PRO A CA 1
ATOM 836 C C . PRO A 1 115 ? -4.535 0.261 1.620 1.00 97.25 115 PRO A C 1
ATOM 838 O O . PRO A 1 115 ? -3.620 1.061 1.752 1.00 97.25 115 PRO A O 1
ATOM 841 N N . ALA A 1 116 ? -4.967 -0.490 2.629 1.00 95.81 116 ALA A N 1
ATOM 842 C CA . ALA A 1 116 ? -4.385 -0.388 3.967 1.00 95.81 116 ALA A CA 1
ATOM 843 C C . ALA A 1 116 ? -2.951 -0.946 4.020 1.00 95.81 116 ALA A C 1
ATOM 845 O O . ALA A 1 116 ? -2.148 -0.519 4.846 1.00 95.81 116 ALA A O 1
ATOM 846 N N . VAL A 1 117 ? -2.633 -1.918 3.156 1.00 96.31 117 VAL A N 1
ATOM 847 C CA . VAL A 1 117 ? -1.325 -2.585 3.111 1.00 96.31 117 VAL A CA 1
ATOM 848 C C . VAL A 1 117 ? -0.909 -2.833 1.661 1.00 96.31 117 VAL A C 1
ATOM 850 O O . VAL A 1 117 ? -1.710 -3.300 0.852 1.00 96.31 117 VAL A O 1
ATOM 853 N N . ALA A 1 118 ? 0.362 -2.585 1.346 1.00 97.31 118 ALA A N 1
ATOM 854 C CA . ALA A 1 118 ? 1.012 -3.002 0.104 1.00 97.31 118 ALA A CA 1
ATOM 855 C C . ALA A 1 118 ? 2.233 -3.879 0.452 1.00 97.31 118 ALA A C 1
ATOM 857 O O . ALA A 1 118 ? 3.304 -3.337 0.720 1.00 97.31 118 ALA A O 1
ATOM 858 N N . PRO A 1 119 ? 2.078 -5.218 0.506 1.00 96.31 119 PRO A N 1
ATOM 859 C CA . PRO A 1 119 ? 3.080 -6.118 1.088 1.00 96.31 119 PRO A CA 1
ATOM 860 C C . PRO A 1 119 ? 4.410 -6.174 0.344 1.00 96.31 119 PRO A C 1
ATOM 862 O O . PRO A 1 119 ? 5.421 -6.533 0.929 1.00 96.31 119 PRO A O 1
ATOM 865 N N . GLU A 1 120 ? 4.416 -5.822 -0.939 1.00 94.94 120 GLU A N 1
ATOM 866 C CA . GLU A 1 120 ? 5.634 -5.666 -1.718 1.00 94.94 120 GLU A CA 1
ATOM 867 C C . GLU A 1 120 ? 5.534 -4.387 -2.550 1.00 94.94 120 GLU A C 1
ATOM 869 O O . GLU A 1 120 ? 4.743 -4.296 -3.493 1.00 94.94 120 GLU A O 1
ATOM 874 N N . MET A 1 121 ? 6.332 -3.383 -2.188 1.00 92.94 121 MET A N 1
ATOM 875 C CA . MET A 1 121 ? 6.342 -2.089 -2.860 1.00 92.94 121 MET A CA 1
ATOM 876 C C . MET A 1 121 ? 7.768 -1.622 -3.136 1.00 92.94 121 MET A C 1
ATOM 878 O O . MET A 1 121 ? 8.574 -1.433 -2.230 1.00 92.94 121 MET A O 1
ATOM 882 N N . TRP A 1 122 ? 8.071 -1.392 -4.412 1.00 92.38 122 TRP A N 1
ATOM 883 C CA . TRP A 1 122 ? 9.373 -0.897 -4.859 1.00 92.38 122 TRP A CA 1
ATOM 884 C C . TRP A 1 122 ? 9.373 0.631 -4.870 1.00 92.38 122 TRP A C 1
ATOM 886 O O . TRP A 1 122 ? 9.319 1.278 -5.918 1.00 92.38 122 TRP A O 1
ATOM 896 N N . VAL A 1 123 ? 9.394 1.208 -3.672 1.00 92.69 123 VAL A N 1
ATOM 897 C CA . VAL A 1 123 ? 9.204 2.648 -3.426 1.00 92.69 123 VAL A CA 1
ATOM 898 C C . VAL A 1 123 ? 10.219 3.535 -4.154 1.00 92.69 123 VAL A C 1
ATOM 900 O O . VAL A 1 123 ? 9.912 4.668 -4.510 1.00 92.69 123 VAL A O 1
ATOM 903 N N . THR A 1 124 ? 11.396 3.003 -4.487 1.00 92.69 124 THR A N 1
ATOM 904 C CA . THR A 1 124 ? 12.434 3.711 -5.254 1.00 92.69 124 THR A CA 1
ATOM 905 C C . THR A 1 124 ? 11.982 4.101 -6.663 1.00 92.69 124 THR A C 1
ATOM 907 O O . THR A 1 124 ? 12.444 5.101 -7.208 1.00 92.69 124 THR A O 1
ATOM 910 N N . ARG A 1 125 ? 11.033 3.363 -7.256 1.00 94.12 125 ARG A N 1
ATOM 911 C CA . ARG A 1 125 ? 10.445 3.669 -8.574 1.00 94.12 125 ARG A CA 1
ATOM 912 C C . ARG A 1 125 ? 9.413 4.799 -8.528 1.00 94.12 125 ARG A C 1
ATOM 914 O O . ARG A 1 125 ? 9.030 5.308 -9.575 1.00 94.12 125 ARG A O 1
ATOM 921 N N . ILE A 1 126 ? 8.967 5.178 -7.334 1.00 95.12 126 ILE A N 1
ATOM 922 C CA . ILE A 1 126 ? 7.894 6.149 -7.076 1.00 95.12 126 ILE A CA 1
ATOM 923 C C . ILE A 1 126 ? 8.272 7.104 -5.931 1.00 95.12 126 ILE A C 1
ATOM 925 O O . ILE A 1 126 ? 7.403 7.598 -5.213 1.00 95.12 126 ILE A O 1
ATOM 929 N N . ALA A 1 127 ? 9.571 7.372 -5.756 1.00 96.06 127 ALA A N 1
ATOM 930 C CA . ALA A 1 127 ? 10.117 8.022 -4.564 1.00 96.06 127 ALA A CA 1
ATOM 931 C C . ALA A 1 127 ? 9.470 9.380 -4.254 1.00 96.06 127 ALA A C 1
ATOM 933 O O . ALA A 1 127 ? 9.186 9.669 -3.099 1.00 96.06 127 ALA A O 1
ATOM 934 N N . ALA A 1 128 ? 9.165 10.190 -5.274 1.00 95.75 128 ALA A N 1
ATOM 935 C CA . ALA A 1 128 ? 8.508 11.482 -5.072 1.00 95.75 128 ALA A CA 1
ATOM 936 C C . ALA A 1 128 ? 7.119 11.344 -4.416 1.00 95.75 128 ALA A C 1
ATOM 938 O O . ALA A 1 128 ? 6.805 12.074 -3.479 1.00 95.75 128 ALA A O 1
ATOM 939 N N . VAL A 1 129 ? 6.304 10.388 -4.877 1.00 96.06 129 VAL A N 1
ATOM 940 C CA . VAL A 1 129 ? 4.962 10.130 -4.325 1.00 96.06 129 VAL A CA 1
ATOM 941 C C . VAL A 1 129 ? 5.072 9.497 -2.941 1.00 96.06 129 VAL A C 1
ATOM 943 O O . VAL A 1 129 ? 4.385 9.922 -2.015 1.00 96.06 129 VAL A O 1
ATOM 946 N N . TRP A 1 130 ? 5.959 8.510 -2.791 1.00 96.00 130 TRP A N 1
ATOM 947 C CA . TRP A 1 130 ? 6.170 7.811 -1.527 1.00 96.00 130 TRP A CA 1
ATOM 948 C C . TRP A 1 130 ? 6.656 8.755 -0.426 1.00 96.00 130 TRP A C 1
ATOM 950 O O . TRP A 1 130 ? 6.030 8.837 0.626 1.00 96.00 130 TRP A O 1
ATOM 960 N N . ASN A 1 131 ? 7.717 9.522 -0.684 1.00 96.38 131 ASN A N 1
ATOM 961 C CA . ASN A 1 131 ? 8.292 10.437 0.299 1.00 96.38 131 ASN A CA 1
ATOM 962 C C . ASN A 1 131 ? 7.294 11.531 0.694 1.00 96.38 131 ASN A C 1
ATOM 964 O O . ASN A 1 131 ? 7.195 11.857 1.871 1.00 96.38 131 ASN A O 1
ATOM 968 N N . GLY A 1 132 ? 6.508 12.050 -0.257 1.00 96.25 132 GLY A N 1
ATOM 969 C CA . GLY A 1 132 ? 5.440 13.001 0.055 1.00 96.25 132 GLY A CA 1
ATOM 970 C C . GLY A 1 132 ? 4.370 12.409 0.977 1.00 96.25 132 GLY A C 1
ATOM 971 O O . GLY A 1 132 ? 3.932 13.069 1.916 1.00 96.25 132 GLY A O 1
ATOM 972 N N . ALA A 1 133 ? 3.977 11.154 0.754 1.00 96.38 133 ALA A N 1
ATOM 973 C CA . ALA A 1 133 ? 3.009 10.467 1.606 1.00 96.38 133 ALA A CA 1
ATOM 974 C C . ALA A 1 133 ? 3.577 10.113 2.996 1.00 96.38 133 ALA A C 1
ATOM 976 O O . ALA A 1 133 ? 2.829 10.132 3.974 1.00 96.38 133 ALA A O 1
ATOM 977 N N . VAL A 1 134 ? 4.876 9.805 3.093 1.00 97.12 134 VAL A N 1
ATOM 978 C CA . VAL A 1 134 ? 5.578 9.574 4.369 1.00 97.12 134 VAL A CA 1
ATOM 979 C C . VAL A 1 134 ? 5.674 10.866 5.176 1.00 97.12 134 VAL A C 1
ATOM 981 O O . VAL A 1 134 ? 5.326 10.866 6.353 1.00 97.12 134 VAL A O 1
ATOM 984 N N . GLU A 1 135 ? 6.081 11.971 4.548 1.00 97.12 135 GLU A N 1
ATOM 985 C CA . GLU A 1 135 ? 6.168 13.291 5.191 1.00 97.12 135 GLU A CA 1
ATOM 986 C C . GLU A 1 135 ? 4.796 13.759 5.692 1.00 97.12 135 GLU A C 1
ATOM 988 O O . GLU A 1 135 ? 4.661 14.258 6.805 1.00 97.12 135 GLU A O 1
ATOM 993 N N . ALA A 1 136 ? 3.746 13.513 4.904 1.00 96.62 136 ALA A N 1
ATOM 994 C CA . ALA A 1 136 ? 2.364 13.763 5.305 1.00 96.62 136 ALA A CA 1
ATOM 995 C C . ALA A 1 136 ? 1.840 12.785 6.378 1.00 96.62 136 ALA A C 1
ATOM 997 O O . ALA A 1 136 ? 0.686 12.894 6.784 1.00 96.62 136 ALA A O 1
ATOM 998 N N . GLN A 1 137 ? 2.654 11.819 6.816 1.00 96.75 137 GLN A N 1
ATOM 999 C CA . GLN A 1 137 ? 2.312 10.775 7.787 1.00 96.75 137 GLN A CA 1
ATOM 1000 C C . GLN A 1 137 ? 1.120 9.899 7.372 1.00 96.75 137 GLN A C 1
ATOM 1002 O O . GLN A 1 137 ? 0.466 9.276 8.208 1.00 96.75 137 GLN A O 1
ATOM 1007 N N . MET A 1 138 ? 0.846 9.827 6.070 1.00 96.81 138 MET A N 1
ATOM 1008 C CA . MET A 1 138 ? -0.253 9.043 5.506 1.00 96.81 138 MET A CA 1
ATOM 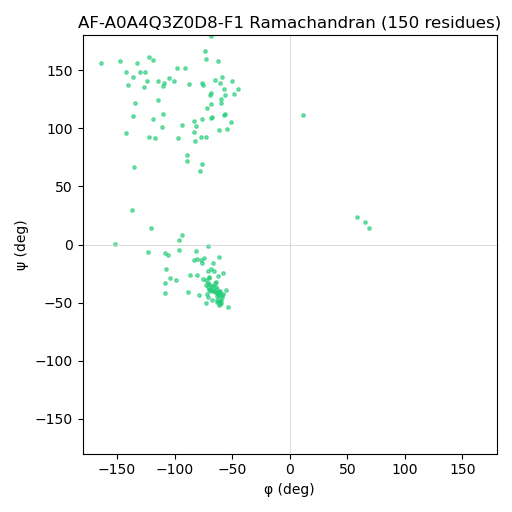1009 C C . MET A 1 138 ? 0.156 7.596 5.237 1.00 96.81 138 MET A C 1
ATOM 1011 O O . MET A 1 138 ? -0.685 6.699 5.255 1.00 96.81 138 MET A O 1
ATOM 1015 N N . VAL A 1 139 ? 1.447 7.352 5.004 1.00 96.69 139 VAL A N 1
ATOM 1016 C CA . VAL A 1 139 ? 2.010 6.007 4.850 1.00 96.69 139 VAL A CA 1
ATOM 1017 C C . VAL A 1 139 ? 3.269 5.854 5.690 1.00 96.69 139 VAL A C 1
ATOM 1019 O O . VAL A 1 139 ? 3.960 6.822 5.999 1.00 96.69 139 VAL A O 1
ATOM 1022 N N . ARG A 1 140 ? 3.592 4.608 6.028 1.0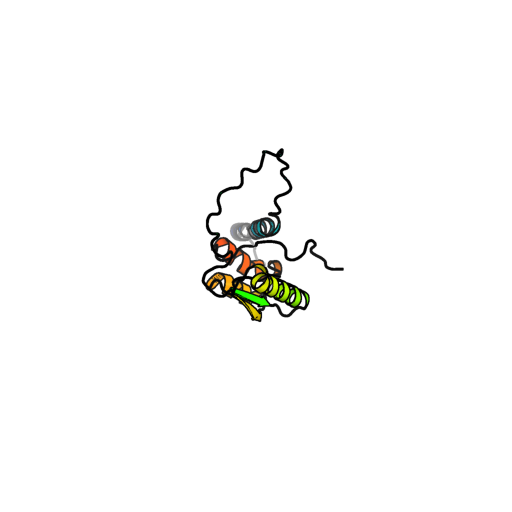0 95.12 140 ARG A N 1
ATOM 1023 C CA . ARG A 1 140 ? 4.866 4.237 6.639 1.00 95.12 140 ARG A CA 1
ATOM 1024 C C . ARG A 1 140 ? 5.332 2.900 6.083 1.00 95.12 140 ARG A C 1
ATOM 1026 O O . ARG A 1 140 ? 4.509 2.032 5.796 1.00 95.12 140 ARG A O 1
ATOM 1033 N N . SER A 1 141 ? 6.642 2.722 5.986 1.00 94.00 141 SER A N 1
ATOM 1034 C CA . SER A 1 141 ? 7.225 1.395 5.809 1.00 94.00 141 SER A CA 1
ATOM 1035 C C . SER A 1 141 ? 7.177 0.647 7.143 1.00 94.00 141 SER A C 1
ATOM 1037 O O . SER A 1 141 ? 7.400 1.243 8.198 1.00 94.00 141 SER A O 1
ATOM 1039 N N . VAL A 1 142 ? 6.808 -0.634 7.106 1.00 92.38 142 VAL A N 1
ATOM 1040 C CA . VAL A 1 142 ? 6.645 -1.464 8.313 1.00 92.38 142 VAL A CA 1
ATOM 1041 C C . VAL A 1 142 ? 7.762 -2.495 8.424 1.00 92.38 142 VAL A C 1
ATOM 1043 O O . VAL A 1 142 ? 8.276 -2.707 9.516 1.00 92.38 142 VAL A O 1
ATOM 1046 N N . ALA A 1 143 ? 8.124 -3.123 7.306 1.00 89.62 143 ALA A N 1
ATOM 1047 C CA . ALA A 1 143 ? 9.202 -4.096 7.198 1.00 89.62 143 ALA A CA 1
ATOM 1048 C C . ALA A 1 143 ? 9.581 -4.282 5.718 1.00 89.62 143 ALA A C 1
ATOM 1050 O O . ALA A 1 143 ? 8.735 -4.051 4.844 1.00 89.62 143 ALA A O 1
ATOM 1051 N N . PRO A 1 144 ? 10.811 -4.729 5.417 1.00 88.50 144 PRO A N 1
ATOM 1052 C CA . PRO A 1 144 ? 11.135 -5.219 4.086 1.00 88.50 144 PRO A CA 1
ATOM 1053 C C . PRO A 1 144 ? 10.330 -6.493 3.776 1.00 88.50 144 PRO A C 1
ATOM 1055 O O . PRO A 1 144 ? 10.124 -7.345 4.638 1.00 88.50 144 PRO A O 1
ATOM 1058 N N . ALA A 1 145 ? 9.867 -6.619 2.529 1.00 88.44 145 ALA A N 1
ATOM 1059 C CA . ALA A 1 145 ? 9.100 -7.786 2.078 1.00 88.44 145 ALA A CA 1
ATOM 1060 C C . ALA A 1 145 ? 9.960 -9.059 1.974 1.00 88.44 145 ALA A C 1
ATOM 1062 O O . ALA A 1 145 ? 9.458 -10.171 2.126 1.00 88.44 145 ALA A O 1
ATOM 1063 N N . PHE A 1 146 ? 11.255 -8.879 1.716 1.00 88.38 146 PHE A N 1
ATOM 1064 C CA . PHE A 1 146 ? 12.252 -9.931 1.567 1.00 88.38 146 PHE A CA 1
ATOM 1065 C C . PHE A 1 146 ? 13.453 -9.607 2.452 1.00 88.38 146 PHE A C 1
ATOM 1067 O O . PHE A 1 146 ? 13.754 -8.435 2.667 1.00 88.38 146 PHE A O 1
ATOM 1074 N N . ALA A 1 147 ? 14.126 -10.640 2.962 1.00 85.56 147 ALA A N 1
ATOM 1075 C CA . ALA A 1 147 ? 15.331 -10.461 3.772 1.00 85.56 147 ALA A CA 1
ATOM 1076 C C . ALA A 1 147 ? 16.471 -9.820 2.963 1.00 85.56 147 ALA A C 1
ATOM 1078 O O . ALA A 1 147 ? 17.191 -8.973 3.481 1.00 85.56 147 ALA A O 1
ATOM 1079 N N . ASP A 1 148 ? 16.564 -10.186 1.684 1.00 83.69 148 ASP A N 1
ATOM 1080 C CA . ASP A 1 148 ? 17.532 -9.663 0.730 1.00 83.69 148 ASP A CA 1
ATOM 1081 C C . ASP A 1 148 ? 16.819 -8.961 -0.430 1.00 83.69 148 ASP A C 1
ATOM 1083 O O . ASP A 1 148 ? 15.650 -9.210 -0.728 1.00 83.69 148 ASP A O 1
ATOM 1087 N N . THR A 1 149 ? 17.535 -8.080 -1.123 1.00 72.69 149 THR A N 1
ATOM 1088 C CA . THR A 1 149 ? 17.001 -7.315 -2.262 1.00 72.69 149 THR A CA 1
ATOM 1089 C C . THR A 1 149 ? 17.001 -8.092 -3.580 1.00 72.69 149 THR A C 1
ATOM 1091 O O . THR A 1 149 ? 16.447 -7.607 -4.570 1.00 72.69 149 THR A O 1
ATOM 1094 N N . THR A 1 150 ? 17.567 -9.301 -3.585 1.00 65.38 150 THR A N 1
ATOM 1095 C CA . THR A 1 150 ? 17.604 -10.208 -4.733 1.00 65.38 150 THR A CA 1
ATOM 1096 C C . THR A 1 150 ? 17.048 -11.566 -4.334 1.00 65.38 150 THR A C 1
ATOM 1098 O O . THR A 1 150 ? 17.381 -12.098 -3.278 1.00 65.38 150 THR A O 1
ATOM 1101 N N . VAL A 1 151 ? 16.202 -12.124 -5.194 1.00 63.28 151 VAL A N 1
ATOM 1102 C CA . VAL A 1 151 ? 15.677 -13.483 -5.060 1.00 63.28 151 VAL A CA 1
ATOM 1103 C C . VAL A 1 151 ? 16.317 -14.285 -6.188 1.00 63.28 151 VAL A C 1
ATOM 1105 O O . VAL A 1 151 ? 15.945 -14.099 -7.347 1.00 63.28 151 VAL A O 1
ATOM 1108 N N . GLU A 1 152 ? 17.345 -15.064 -5.856 1.00 46.38 152 GLU A N 1
ATOM 1109 C CA . GLU A 1 152 ? 18.035 -15.979 -6.783 1.00 46.38 152 GLU A CA 1
ATOM 1110 C C . GLU A 1 152 ? 17.320 -17.335 -6.859 1.00 46.38 152 GLU A C 1
ATOM 1112 O O . GLU A 1 152 ? 16.870 -17.831 -5.797 1.00 46.38 152 GLU A O 1
#

Secondary structure (DSSP, 8-state):
---------HHHHHHHHTSS------SSHHHHHHH------------------------SS-SS-EEEEE-SSHHHHHHHHHHHHHHHHTS---EEEEE--HHHHHHHHHHH--SSB-SS--GGGGHHHHHHHHHTTS----S-SSSSS---

Foldseek 3Di:
DDDDDDPPDVPVVVVVVVPPPPDPPDQPPLVVVQAPPPPPDDDDDDDDDPDPDDPPDDQPEDPDAAEEEQEPDDVQNVLSVVVCCCCCPVRVGRYDYDYDHQAVQLQCLLPPVPNVYYLAHPCVVVRVSNVNSVVVVSDGRDYHSDPDPDDD

Sequence (152 aa):
MRMRMRYRDPVILALMLAFSSVSAEAQITVLDSAQDQVQSGQSTPETPITEPASVAASSPCGTQPMTIARMSWPSAAVVAEIHTRILNQELGCQARVIPGDLAATASSMGSTGQPAVAPEMWVTRIAAVWNGAVEAQMVRSVAPAFADTTVE

Nearest PDB structures (foldseek):
  7yle-assembly1_A  TM=8.916E-01  e=4.491E-03  Roseovarius nubinhibens ISM
  5l9p-assembly2_B  TM=4.812E-01  e=2.560E+00  Agrobacterium tumefaciens str. B6
  4y7j-assembly1_C  TM=4.751E-01  e=1.421E+00  Methanosarcina acetivorans C2A
  3nbm-assembly1_A  TM=4.857E-01  e=6.829E+00  Streptococcus pneumoniae TIGR4

Radius of gyration: 25.43 Å; Cα contacts (8 Å, |Δi|>4): 152; chains: 1; bounding box: 46×61×81 Å